Protein AF-A0A180FIT1-F1 (afdb_monomer)

Radius of gyration: 17.1 Å; Cα contacts (8 Å, |Δi|>4): 61; chains: 1; bounding box: 34×12×47 Å

Structure (mmCIF, N/CA/C/O backbone):
data_AF-A0A180FIT1-F1
#
_entry.id   AF-A0A180FIT1-F1
#
loop_
_atom_site.group_PDB
_atom_site.id
_atom_site.type_symbol
_atom_site.label_atom_id
_atom_site.label_alt_id
_atom_site.label_comp_id
_atom_site.label_asym_id
_atom_site.label_entity_id
_atom_site.label_seq_id
_atom_site.pdbx_PDB_ins_code
_atom_site.Cartn_x
_atom_site.Cartn_y
_atom_site.Cartn_z
_atom_site.occupancy
_atom_site.B_iso_or_equiv
_atom_site.auth_seq_id
_atom_site.auth_comp_id
_atom_site.auth_asym_id
_atom_site.auth_atom_id
_atom_site.pdbx_PDB_model_num
ATOM 1 N N . MET A 1 1 ? -3.199 1.241 -6.763 1.00 84.31 1 MET A N 1
ATOM 2 C CA . MET A 1 1 ? -2.296 0.546 -7.707 1.00 84.31 1 MET A CA 1
ATOM 3 C C . MET A 1 1 ? -0.863 0.988 -7.443 1.00 84.31 1 MET A C 1
ATOM 5 O O . MET A 1 1 ? -0.679 2.131 -7.046 1.00 84.31 1 MET A O 1
ATOM 9 N N . TYR A 1 2 ? 0.116 0.104 -7.638 1.00 88.62 2 TYR A N 1
ATOM 10 C CA . TYR A 1 2 ? 1.549 0.369 -7.477 1.00 88.62 2 TYR A CA 1
ATOM 11 C C . TYR A 1 2 ? 2.277 0.176 -8.820 1.00 88.62 2 TYR A C 1
ATOM 13 O O . TYR A 1 2 ? 2.000 -0.819 -9.497 1.00 88.62 2 TYR A O 1
ATOM 21 N N . PRO A 1 3 ? 3.154 1.106 -9.242 1.00 90.38 3 PRO A N 1
ATOM 22 C CA . PRO A 1 3 ? 3.856 1.003 -10.516 1.00 90.38 3 PRO A CA 1
ATOM 23 C C . PRO A 1 3 ? 5.021 0.008 -10.439 1.00 90.38 3 PRO A C 1
ATOM 25 O O . PRO A 1 3 ? 5.818 0.034 -9.504 1.00 90.38 3 PRO A O 1
ATOM 28 N N . VAL A 1 4 ? 5.152 -0.837 -11.459 1.00 86.69 4 VAL A N 1
ATOM 29 C CA . VAL A 1 4 ? 6.258 -1.787 -11.620 1.00 86.69 4 VAL A CA 1
ATOM 30 C C . VAL A 1 4 ? 6.863 -1.605 -13.004 1.00 86.69 4 VAL A C 1
ATOM 32 O O . VAL A 1 4 ? 6.164 -1.645 -14.019 1.00 86.69 4 VAL A O 1
ATOM 35 N N . THR A 1 5 ? 8.174 -1.400 -13.042 1.00 86.25 5 THR A N 1
ATOM 36 C CA . THR A 1 5 ? 8.961 -1.310 -14.272 1.00 86.25 5 THR A CA 1
ATOM 37 C C . THR A 1 5 ? 9.793 -2.577 -14.441 1.00 86.25 5 THR A C 1
ATOM 39 O O . THR A 1 5 ? 10.144 -3.247 -13.471 1.00 86.25 5 THR A O 1
ATOM 42 N N . THR A 1 6 ? 10.083 -2.942 -15.689 1.00 79.56 6 THR A N 1
ATOM 43 C CA . THR A 1 6 ? 10.900 -4.121 -16.008 1.00 79.56 6 THR A CA 1
ATOM 44 C C . THR A 1 6 ? 12.125 -3.694 -16.802 1.00 79.56 6 THR A C 1
ATOM 46 O O . THR A 1 6 ? 12.049 -2.781 -17.625 1.00 79.56 6 THR A O 1
ATOM 49 N N . ALA A 1 7 ? 13.257 -4.366 -16.582 1.00 80.69 7 ALA A N 1
ATOM 50 C CA . ALA A 1 7 ? 14.492 -4.090 -17.319 1.00 80.69 7 ALA A CA 1
ATOM 51 C C . ALA A 1 7 ? 14.367 -4.405 -18.823 1.00 80.69 7 ALA A C 1
ATOM 53 O O . ALA A 1 7 ? 15.100 -3.858 -19.639 1.00 80.69 7 ALA A O 1
ATOM 54 N N . THR A 1 8 ? 13.422 -5.273 -19.192 1.00 82.25 8 THR A N 1
ATOM 55 C CA . THR A 1 8 ? 13.189 -5.734 -20.565 1.00 82.25 8 THR A CA 1
ATOM 56 C C . THR A 1 8 ? 12.234 -4.841 -21.363 1.00 82.25 8 THR A C 1
ATOM 58 O O . THR A 1 8 ? 12.162 -4.983 -22.581 1.00 82.25 8 THR A O 1
ATOM 61 N N . ALA A 1 9 ? 11.524 -3.905 -20.719 1.00 83.44 9 ALA A N 1
ATOM 62 C CA . ALA A 1 9 ? 10.623 -2.956 -21.378 1.00 83.44 9 ALA A CA 1
ATOM 63 C C . ALA A 1 9 ? 10.828 -1.518 -20.851 1.00 83.44 9 ALA A C 1
ATOM 65 O O . ALA A 1 9 ? 9.950 -0.970 -20.173 1.00 83.44 9 ALA A O 1
ATOM 66 N N . PRO A 1 10 ? 11.980 -0.889 -21.1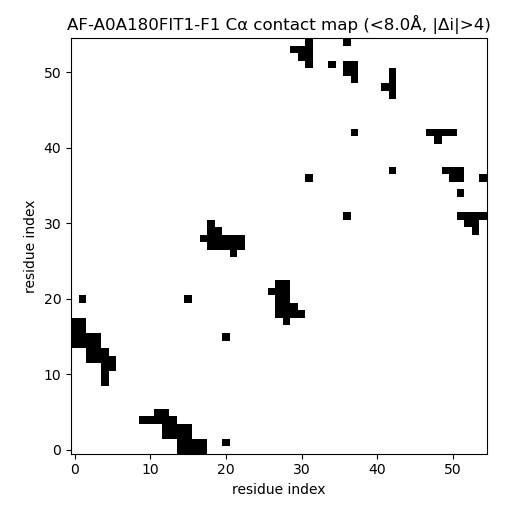52 1.00 81.75 10 PRO A N 1
ATOM 67 C CA . PRO A 1 10 ? 12.267 0.476 -20.724 1.00 81.75 10 PRO A CA 1
ATOM 68 C C . PRO A 1 10 ? 11.194 1.455 -21.227 1.00 81.75 10 PRO A C 1
ATOM 70 O O . PRO A 1 10 ? 10.729 1.370 -22.362 1.00 81.75 10 PRO A O 1
ATOM 73 N N . GLY A 1 11 ? 10.775 2.378 -20.357 1.00 82.50 11 GLY A N 1
ATOM 74 C CA . GLY A 1 11 ? 9.738 3.374 -20.655 1.00 82.50 11 GLY A CA 1
ATOM 75 C C . GLY A 1 11 ? 8.292 2.888 -20.488 1.00 82.50 11 GLY A C 1
ATOM 76 O O . GLY A 1 11 ? 7.373 3.687 -20.653 1.00 82.50 11 GLY A O 1
ATOM 77 N N . LYS A 1 12 ? 8.063 1.617 -20.127 1.00 82.25 12 LYS A N 1
ATOM 78 C CA . LYS A 1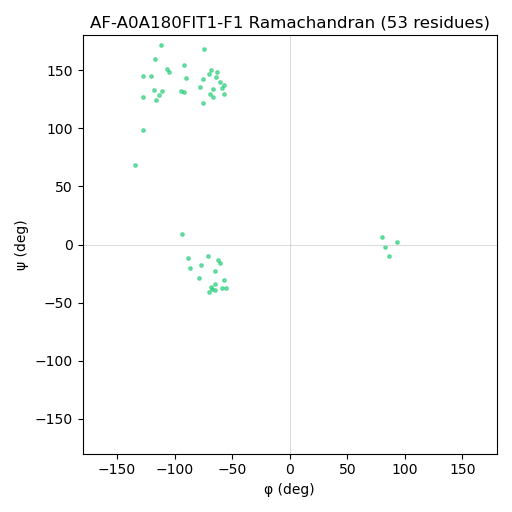 12 ? 6.725 1.087 -19.823 1.00 82.25 12 LYS A CA 1
ATOM 79 C C . LYS A 1 12 ? 6.593 0.761 -18.335 1.00 82.25 12 LYS A C 1
ATOM 81 O O . LYS A 1 12 ? 7.443 0.084 -17.761 1.00 82.25 12 LYS A O 1
ATOM 86 N N . ALA A 1 13 ? 5.500 1.220 -17.729 1.00 86.06 13 ALA A N 1
ATOM 87 C CA . ALA A 1 13 ? 5.121 0.877 -16.363 1.00 86.06 13 ALA A CA 1
ATOM 88 C C . ALA A 1 13 ? 3.835 0.045 -16.383 1.00 86.06 13 ALA A C 1
ATOM 90 O O . ALA A 1 13 ? 2.842 0.439 -16.998 1.00 86.06 13 ALA A O 1
ATOM 91 N N . ALA A 1 14 ? 3.861 -1.101 -15.710 1.00 88.31 14 ALA A N 1
ATOM 92 C CA . ALA A 1 14 ? 2.663 -1.859 -15.381 1.00 88.31 14 ALA A CA 1
ATOM 93 C C . ALA A 1 14 ? 2.162 -1.433 -13.998 1.00 88.31 14 ALA A C 1
ATOM 95 O O . ALA A 1 14 ? 2.938 -0.974 -13.162 1.00 88.31 14 ALA A O 1
ATOM 96 N N . PHE A 1 15 ? 0.869 -1.602 -13.742 1.00 88.00 15 PHE A N 1
ATOM 97 C CA . PHE A 1 15 ? 0.276 -1.290 -12.449 1.00 88.00 15 PHE A CA 1
ATOM 98 C C . PHE A 1 15 ? -0.271 -2.559 -11.815 1.00 88.00 15 PHE A C 1
ATOM 100 O O . PHE A 1 15 ? -1.098 -3.250 -12.406 1.00 88.00 15 PHE A O 1
ATOM 107 N N . VAL A 1 16 ? 0.184 -2.843 -10.600 1.00 88.62 16 VAL A N 1
ATOM 108 C CA . VAL A 1 16 ? -0.273 -3.984 -9.799 1.00 88.62 16 VAL A CA 1
ATOM 109 C C . VAL A 1 16 ? -1.063 -3.502 -8.587 1.00 88.62 16 VAL A C 1
ATOM 111 O O . VAL A 1 16 ? -1.131 -2.301 -8.294 1.00 88.62 16 VAL A O 1
ATOM 114 N N . ASN A 1 17 ? -1.688 -4.431 -7.868 1.00 89.25 17 ASN A N 1
ATOM 115 C CA . ASN A 1 17 ? -2.296 -4.108 -6.584 1.00 89.25 17 ASN A CA 1
ATOM 116 C C . ASN A 1 17 ? -1.233 -3.601 -5.611 1.00 89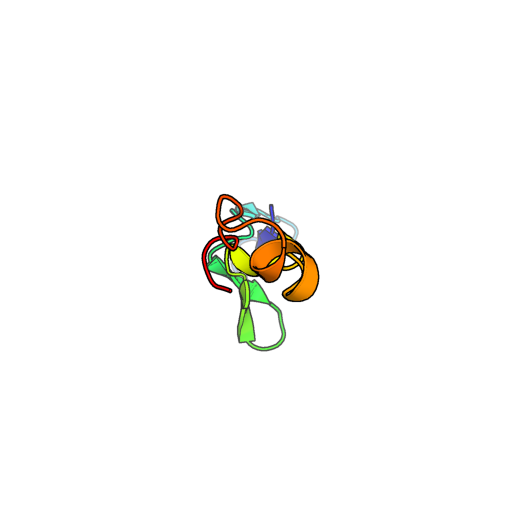.25 17 ASN A C 1
ATOM 118 O O . ASN A 1 17 ? -0.109 -4.087 -5.585 1.00 89.25 17 ASN A O 1
ATOM 122 N N . VAL A 1 18 ? -1.597 -2.580 -4.831 1.00 88.19 18 VAL A N 1
ATOM 123 C CA . VAL A 1 18 ? -0.666 -2.007 -3.853 1.00 88.19 18 VAL A CA 1
ATOM 124 C C . VAL A 1 18 ? -0.389 -3.007 -2.737 1.00 88.19 18 VAL A C 1
ATOM 126 O O . VAL A 1 18 ? 0.752 -3.150 -2.332 1.00 88.19 18 VAL A O 1
ATOM 129 N N . ILE A 1 19 ? -1.405 -3.756 -2.303 1.00 89.56 19 ILE A N 1
ATOM 130 C CA . ILE A 1 19 ? -1.252 -4.833 -1.326 1.00 89.56 19 ILE A CA 1
ATOM 131 C C . ILE A 1 19 ? -0.417 -5.959 -1.933 1.00 89.56 19 ILE A C 1
ATOM 133 O O . ILE A 1 19 ? -0.721 -6.439 -3.024 1.00 89.56 19 ILE A O 1
ATOM 137 N N . GLY A 1 20 ? 0.640 -6.355 -1.225 1.00 86.25 20 GLY A N 1
ATOM 138 C CA . GLY A 1 20 ? 1.627 -7.324 -1.698 1.00 86.25 20 GLY A CA 1
ATOM 139 C C . GLY A 1 20 ? 2.766 -6.720 -2.527 1.00 86.25 20 GLY A C 1
ATOM 140 O O . GLY A 1 20 ? 3.752 -7.411 -2.770 1.00 86.25 20 GLY A O 1
ATOM 141 N N . ALA A 1 21 ? 2.693 -5.444 -2.924 1.00 89.38 21 ALA A N 1
ATOM 142 C CA . ALA A 1 21 ? 3.808 -4.781 -3.595 1.00 89.38 21 ALA A CA 1
ATOM 143 C C . ALA A 1 21 ? 4.920 -4.415 -2.598 1.00 89.38 21 ALA A C 1
ATOM 145 O O . ALA A 1 21 ? 4.647 -3.995 -1.469 1.00 89.38 21 ALA A O 1
ATOM 146 N N . ALA A 1 22 ? 6.176 -4.544 -3.033 1.00 90.88 22 ALA A N 1
ATOM 147 C CA . ALA A 1 22 ? 7.343 -4.116 -2.273 1.00 90.88 22 ALA A CA 1
ATOM 148 C C . ALA A 1 22 ? 7.721 -2.672 -2.629 1.00 90.88 22 ALA A C 1
ATOM 150 O O . ALA A 1 22 ? 7.831 -2.317 -3.806 1.00 90.88 22 ALA A O 1
ATOM 151 N N . ASN A 1 23 ? 7.932 -1.844 -1.610 1.00 86.81 23 ASN A N 1
ATOM 152 C CA . ASN A 1 23 ? 8.460 -0.498 -1.781 1.00 86.81 23 ASN A CA 1
ATOM 153 C C . ASN A 1 23 ? 9.977 -0.534 -2.090 1.00 86.81 23 ASN A C 1
ATOM 155 O O . ASN A 1 23 ? 10.621 -1.573 -1.912 1.00 86.81 23 ASN A O 1
ATOM 159 N N . PRO A 1 24 ? 10.587 0.589 -2.515 1.00 86.56 24 PRO A N 1
ATOM 160 C CA . PRO A 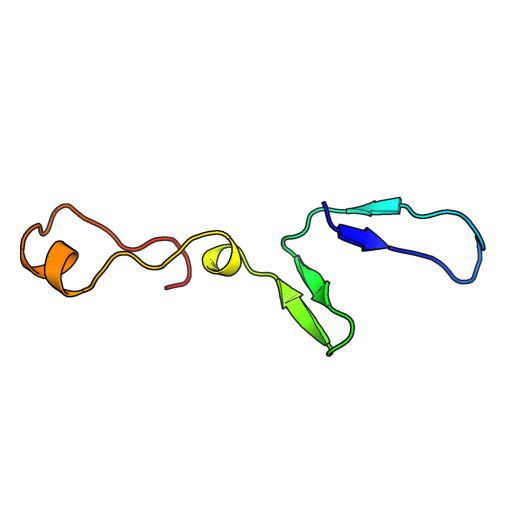1 24 ? 12.025 0.649 -2.805 1.00 86.56 24 PRO A CA 1
ATOM 161 C C . PRO A 1 24 ? 12.935 0.339 -1.605 1.00 86.56 24 PRO A C 1
ATOM 163 O O . PRO A 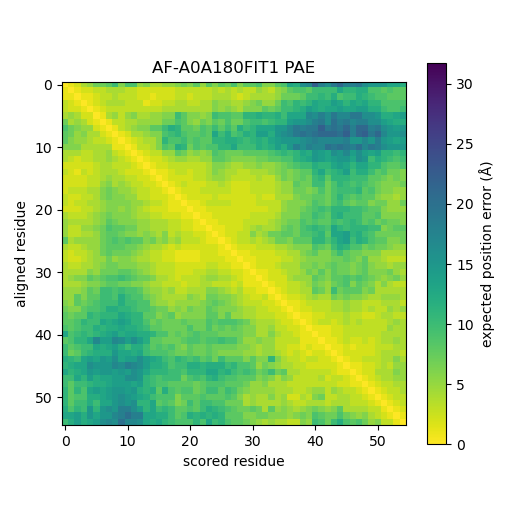1 24 ? 14.114 0.056 -1.787 1.00 86.56 24 PRO A O 1
ATOM 166 N N . TRP A 1 25 ? 12.392 0.375 -0.386 1.00 87.81 25 TRP A N 1
ATOM 167 C CA . TRP A 1 25 ? 13.084 0.033 0.858 1.00 87.81 25 TRP A CA 1
ATOM 168 C C . TRP A 1 25 ? 12.891 -1.438 1.271 1.00 87.81 25 TRP A C 1
ATOM 170 O O . TRP A 1 25 ? 13.269 -1.820 2.376 1.00 87.81 25 TRP A O 1
ATOM 180 N N . GLY A 1 26 ? 12.301 -2.275 0.410 1.00 86.38 26 GLY A N 1
ATOM 181 C CA . GLY A 1 26 ? 12.135 -3.714 0.634 1.00 86.38 26 GLY A CA 1
ATOM 182 C C . GLY A 1 26 ? 10.971 -4.104 1.550 1.00 86.38 26 GLY A C 1
ATOM 183 O O . GLY A 1 26 ? 10.823 -5.280 1.876 1.00 86.38 26 GLY A O 1
ATOM 184 N N . GLN A 1 27 ? 10.121 -3.162 1.965 1.00 90.56 27 GLN A N 1
ATOM 185 C CA . GLN A 1 27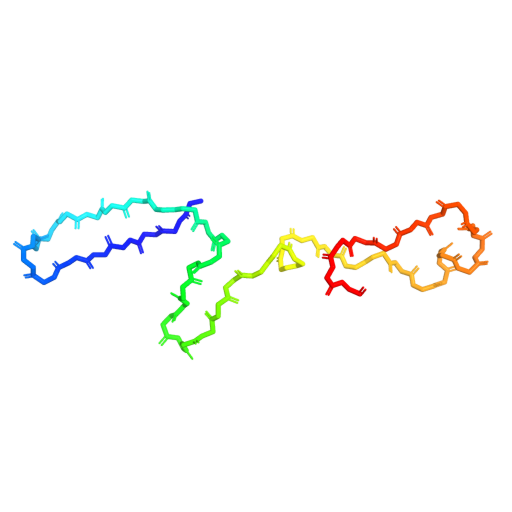 ? 8.943 -3.467 2.783 1.00 90.56 27 GLN A CA 1
ATOM 186 C C . GLN A 1 27 ? 7.726 -3.754 1.906 1.00 90.56 27 GLN A C 1
ATOM 188 O O . GLN A 1 27 ? 7.511 -3.099 0.889 1.00 90.56 27 GLN A O 1
ATOM 193 N N . THR A 1 28 ? 6.891 -4.702 2.332 1.00 92.56 28 THR A N 1
ATOM 194 C CA . THR A 1 28 ? 5.662 -5.076 1.619 1.00 92.56 28 THR A CA 1
ATOM 195 C C . THR A 1 28 ? 4.457 -4.322 2.173 1.00 92.56 28 THR A C 1
ATOM 197 O O . THR A 1 28 ? 4.238 -4.289 3.388 1.00 92.56 28 THR A O 1
ATOM 200 N N . PHE A 1 29 ? 3.643 -3.738 1.297 1.00 89.81 29 PHE A N 1
ATOM 201 C CA . PHE A 1 29 ? 2.372 -3.141 1.697 1.00 89.81 29 PHE A CA 1
ATOM 202 C C . PHE A 1 29 ? 1.367 -4.225 2.115 1.00 89.81 29 PHE A C 1
ATOM 204 O O . PHE A 1 29 ? 1.130 -5.186 1.386 1.00 89.81 29 PHE A O 1
ATOM 211 N N . GLN A 1 30 ? 0.756 -4.045 3.284 1.00 88.06 30 GLN A N 1
ATOM 212 C CA . GLN A 1 30 ? -0.252 -4.929 3.869 1.00 88.06 30 GLN A CA 1
ATOM 213 C C . GLN A 1 30 ? -1.575 -4.172 3.997 1.00 88.06 30 GLN A C 1
ATOM 215 O O . GLN A 1 30 ? -1.577 -2.942 4.012 1.00 88.06 30 GLN A O 1
ATOM 220 N N . GLU A 1 31 ? -2.693 -4.887 4.116 1.00 86.12 31 GLU A N 1
ATOM 221 C CA . GLU A 1 31 ? -4.036 -4.286 4.191 1.00 86.12 31 GLU A CA 1
ATOM 222 C C . GLU A 1 31 ? -4.162 -3.260 5.319 1.00 86.12 31 GLU A C 1
ATOM 224 O O . GLU A 1 31 ? -4.720 -2.183 5.117 1.00 86.12 31 GLU A O 1
ATOM 229 N N . LYS A 1 32 ? -3.525 -3.531 6.464 1.00 84.25 32 LYS A N 1
ATOM 230 C CA . LYS A 1 32 ? -3.466 -2.600 7.592 1.00 84.25 32 LYS A CA 1
ATOM 231 C C . LYS A 1 32 ? -2.873 -1.239 7.225 1.00 84.25 32 LYS A C 1
ATOM 233 O O . LYS A 1 32 ? -3.287 -0.240 7.776 1.00 84.25 32 LYS A O 1
ATOM 238 N N . HIS A 1 33 ? -1.951 -1.154 6.262 1.00 85.50 33 HIS A N 1
ATOM 239 C CA . HIS A 1 33 ? -1.343 0.128 5.879 1.00 85.50 33 HIS A CA 1
ATOM 240 C C . HIS A 1 33 ? -2.312 1.060 5.132 1.00 85.50 33 HIS A C 1
ATOM 242 O O . HIS A 1 33 ? -1.966 2.215 4.894 1.00 85.50 33 HIS A O 1
ATOM 248 N N . LEU A 1 34 ? -3.492 0.578 4.723 1.00 85.69 34 LEU A N 1
ATOM 249 C CA . LEU A 1 34 ? -4.480 1.385 4.002 1.00 85.69 34 LEU A CA 1
ATOM 250 C C . LEU A 1 34 ? -5.414 2.169 4.921 1.00 85.69 34 LEU A C 1
ATOM 252 O O . LEU A 1 34 ? -6.054 3.116 4.465 1.00 85.69 34 LEU A O 1
ATOM 256 N N . LEU A 1 35 ? -5.535 1.760 6.181 1.00 84.75 35 LEU A N 1
ATOM 257 C CA . LEU A 1 35 ? -6.519 2.294 7.112 1.00 84.75 35 LEU A CA 1
ATOM 258 C C . LEU A 1 35 ? -5.819 2.736 8.383 1.00 84.75 35 LEU A C 1
ATOM 260 O O . LEU A 1 35 ? -4.892 2.086 8.835 1.00 84.75 35 LEU A O 1
ATOM 264 N N . TRP A 1 36 ? -6.291 3.810 9.004 1.00 84.44 36 TRP A N 1
ATO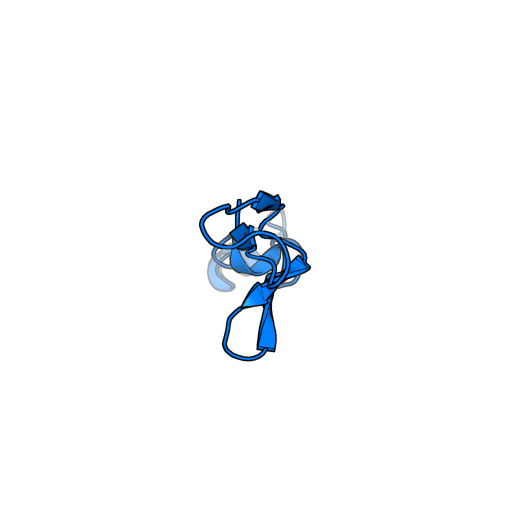M 265 C CA . TRP A 1 36 ? -5.847 4.131 10.355 1.00 84.44 36 TRP A CA 1
ATOM 266 C C . TRP A 1 36 ? -6.413 3.108 11.355 1.00 84.44 36 TRP A C 1
ATOM 268 O O . TRP A 1 36 ? -7.530 2.612 11.154 1.00 84.44 36 TRP A O 1
ATOM 278 N N . PRO A 1 37 ? -5.677 2.781 12.432 1.00 85.69 37 PRO A N 1
ATOM 279 C CA . PRO A 1 37 ? -6.198 1.914 13.478 1.00 85.69 37 PRO A CA 1
ATOM 280 C C . PRO A 1 37 ? -7.384 2.578 14.179 1.00 85.69 37 PRO A C 1
ATOM 282 O O . PRO A 1 37 ? -7.386 3.789 14.420 1.00 85.69 37 PRO A O 1
ATOM 285 N N . VAL A 1 38 ? -8.374 1.773 14.566 1.00 85.69 38 VAL A N 1
ATOM 286 C CA . VAL A 1 38 ? -9.441 2.240 15.457 1.00 85.69 38 VAL A CA 1
ATOM 287 C C . VAL A 1 38 ? -8.827 2.538 16.826 1.00 85.69 38 VAL A C 1
ATOM 289 O O . VAL A 1 38 ? -8.033 1.749 17.342 1.00 85.69 38 VAL A O 1
ATOM 292 N N . SER A 1 39 ? -9.179 3.687 17.408 1.00 87.69 39 SER A N 1
ATOM 293 C CA . SER A 1 39 ? -8.669 4.115 18.714 1.00 87.69 39 SER A CA 1
ATOM 294 C C . SER A 1 39 ? -9.009 3.106 19.815 1.00 87.69 39 SER A C 1
ATOM 296 O O . SER A 1 39 ? -10.158 2.678 19.947 1.00 87.69 39 SER A O 1
ATOM 298 N N . ALA A 1 40 ? -8.023 2.779 20.656 1.00 84.94 40 ALA A N 1
ATOM 299 C CA . ALA A 1 40 ? -8.197 1.875 21.792 1.00 84.94 40 ALA A CA 1
ATOM 300 C C . ALA A 1 40 ? -9.263 2.372 22.782 1.00 84.94 40 ALA A C 1
ATOM 302 O O . ALA A 1 40 ? -10.046 1.574 23.292 1.00 84.94 40 ALA A O 1
ATOM 303 N N . ASN A 1 41 ? -9.341 3.689 22.998 1.00 89.81 41 ASN A N 1
ATOM 304 C CA . ASN A 1 41 ? -10.326 4.293 23.897 1.00 89.81 41 ASN A CA 1
ATOM 305 C C . ASN A 1 41 ? -11.755 4.084 23.382 1.00 89.81 41 ASN A C 1
ATOM 307 O O . ASN A 1 41 ? -12.660 3.791 24.158 1.00 89.81 41 ASN A O 1
ATOM 311 N N . GLU A 1 42 ? -11.959 4.191 22.068 1.00 85.00 42 GLU A N 1
ATOM 312 C CA . GLU A 1 42 ? -13.275 3.986 21.461 1.00 85.00 42 GLU A CA 1
ATOM 313 C C . GLU A 1 42 ? -13.686 2.510 21.515 1.00 85.00 42 GLU A C 1
ATOM 315 O O . GLU A 1 42 ? -14.822 2.206 21.874 1.00 85.00 42 GLU A O 1
ATOM 320 N N . MET A 1 43 ? -12.754 1.582 21.266 1.00 88.81 43 MET A N 1
ATOM 321 C CA . MET A 1 43 ? -13.020 0.139 21.387 1.00 88.81 43 MET A CA 1
ATOM 322 C C . MET A 1 43 ? -13.318 -0.294 22.829 1.00 88.81 43 MET A C 1
ATOM 324 O O . MET A 1 43 ? -14.145 -1.174 23.047 1.00 88.81 43 MET A O 1
ATOM 328 N N . GLN A 1 44 ? -12.691 0.334 23.829 1.00 86.31 44 GLN A N 1
ATOM 329 C CA . GLN A 1 44 ? -13.011 0.075 25.238 1.00 86.31 44 GLN A CA 1
ATOM 330 C C . GLN A 1 44 ? -14.408 0.577 25.622 1.00 86.31 44 GLN A C 1
ATOM 332 O O . GLN A 1 44 ? -15.095 -0.066 26.414 1.00 86.31 44 GLN A O 1
ATOM 337 N N . ARG A 1 45 ? -14.839 1.720 25.072 1.00 90.38 45 ARG A N 1
ATOM 338 C CA . ARG A 1 45 ? -16.158 2.313 25.360 1.00 90.38 45 ARG A CA 1
ATOM 339 C C . ARG A 1 45 ? -17.289 1.633 24.598 1.00 90.38 45 ARG A C 1
ATOM 341 O O . ARG A 1 45 ? -18.416 1.615 25.087 1.00 90.38 45 ARG A O 1
ATOM 348 N N . ASN A 1 46 ? -16.999 1.081 23.423 1.00 88.94 46 ASN A N 1
ATOM 349 C CA . ASN A 1 46 ? -17.954 0.325 22.631 1.00 88.94 46 ASN A CA 1
ATOM 350 C C . ASN A 1 46 ? -17.389 -1.057 22.244 1.00 88.94 46 ASN A C 1
ATOM 352 O O . ASN A 1 46 ? -16.709 -1.172 21.220 1.00 88.94 46 ASN A O 1
ATOM 356 N N . PRO A 1 47 ? -17.755 -2.121 22.985 1.00 87.19 47 PRO A N 1
ATOM 357 C CA . PRO A 1 47 ? -17.309 -3.488 22.712 1.00 87.19 47 PRO A CA 1
ATOM 358 C C . PRO A 1 47 ? -17.749 -4.043 21.348 1.00 87.19 47 PRO A C 1
ATOM 360 O O . PRO A 1 47 ? -17.250 -5.084 20.924 1.00 87.19 47 PRO A O 1
ATOM 363 N N . SER A 1 48 ? -18.698 -3.394 20.657 1.00 90.31 48 SER A N 1
ATOM 364 C CA . SER A 1 48 ? -19.100 -3.797 19.306 1.00 90.31 48 SER A CA 1
ATOM 365 C C . SER A 1 48 ? -18.095 -3.364 18.234 1.00 90.31 48 SER A C 1
ATOM 367 O O . SER A 1 48 ? -18.153 -3.875 17.114 1.00 90.31 48 SER A O 1
ATOM 369 N N . LEU A 1 49 ? -17.208 -2.408 18.538 1.00 85.94 49 LEU A N 1
ATOM 370 C CA . LEU A 1 49 ? -16.155 -1.979 17.624 1.00 85.94 49 LEU A CA 1
ATOM 371 C C . LEU A 1 49 ? -15.057 -3.040 17.590 1.00 85.94 49 LEU A C 1
ATOM 373 O O . LEU A 1 49 ? -14.455 -3.375 18.607 1.00 85.94 49 LEU A O 1
ATOM 377 N N . LYS A 1 50 ? -14.789 -3.557 16.392 1.00 85.56 50 LYS A N 1
ATOM 378 C CA . LYS A 1 50 ? -13.671 -4.462 16.132 1.00 85.56 50 LYS A CA 1
ATOM 379 C C . LYS A 1 50 ? -12.572 -3.709 15.403 1.00 85.56 50 LYS A C 1
ATOM 381 O O . LYS A 1 50 ? -12.848 -2.799 14.624 1.00 85.56 50 LYS A O 1
ATOM 386 N N . GLN A 1 51 ? -11.336 -4.112 15.656 1.00 83.44 51 GLN A N 1
ATOM 387 C CA . GLN A 1 51 ? -10.182 -3.557 14.973 1.00 83.44 51 GLN A CA 1
ATOM 388 C C . GLN A 1 51 ? -10.162 -3.969 13.485 1.00 83.44 51 GLN A C 1
ATOM 390 O O . GLN A 1 51 ? -10.652 -5.041 13.118 1.00 83.44 51 GLN A O 1
ATOM 395 N N . ASN A 1 52 ? -9.588 -3.111 12.636 1.00 82.50 52 ASN A N 1
ATOM 396 C CA . ASN A 1 52 ? -9.333 -3.399 11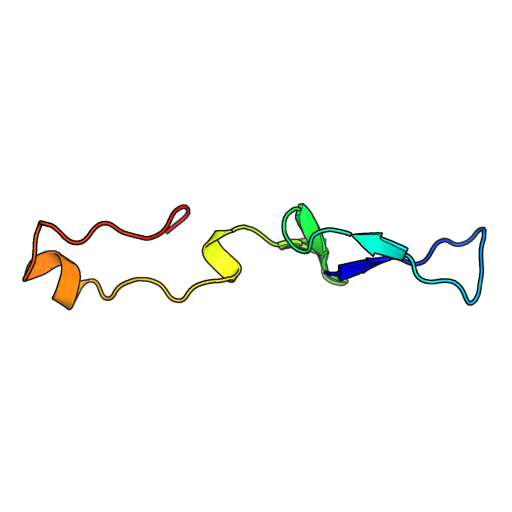.224 1.00 82.50 52 ASN A CA 1
ATOM 397 C C . ASN A 1 52 ? -8.341 -4.569 11.076 1.00 82.50 52 ASN A C 1
ATOM 399 O O . ASN A 1 52 ? -7.450 -4.743 11.906 1.00 82.50 52 ASN A O 1
ATOM 403 N N . GLN A 1 53 ? -8.466 -5.369 10.011 1.00 77.38 53 GLN A N 1
ATOM 404 C CA . GLN A 1 53 ? -7.593 -6.533 9.818 1.00 77.38 53 GLN A CA 1
ATOM 405 C C . GLN A 1 53 ? -6.105 -6.139 9.792 1.00 77.38 53 GLN A C 1
ATOM 407 O O . GLN A 1 53 ? -5.693 -5.246 9.052 1.00 77.38 53 GLN A O 1
ATOM 412 N N . GLY A 1 54 ? -5.300 -6.835 10.601 1.00 73.50 54 GLY A N 1
ATOM 413 C CA . GLY A 1 54 ? -3.847 -6.655 10.686 1.00 73.50 54 GLY A CA 1
ATOM 414 C C . GLY A 1 54 ? -3.348 -5.675 11.758 1.00 73.50 54 GLY A C 1
ATOM 415 O O . GLY A 1 54 ? -2.132 -5.480 11.842 1.00 73.50 54 GLY A O 1
ATOM 416 N N . TYR A 1 55 ? -4.241 -5.096 12.566 1.00 71.94 55 TYR A N 1
ATOM 417 C CA . TYR A 1 55 ? -3.926 -4.276 13.745 1.00 71.94 55 TYR A CA 1
ATOM 418 C C . TYR A 1 55 ? -4.176 -5.007 15.065 1.00 71.94 55 TYR A C 1
ATOM 420 O O . TYR A 1 55 ? -5.042 -5.910 15.089 1.00 71.94 55 TYR A O 1
#

Solvent-accessible surface area (backbone atoms only — not comparable to full-atom values): 3638 Å² total; per-residue (Å²): 112,35,83,46,72,49,94,91,43,79,97,49,71,48,73,43,62,42,63,74,35,65,47,99,85,73,48,64,39,50,74,39,78,78,52,82,79,68,56,68,71,57,36,72,74,35,79,87,56,74,71,55,71,86,110

Mean predicted aligned error: 6.62 Å

Secondary structure (DSSP, 8-state):
-EEEE-TTSTT-EEEE-STTPBPTTSPBP-GGGGSPPPPHHHHHH-TT--PPTT-

Nearest PDB structures (foldseek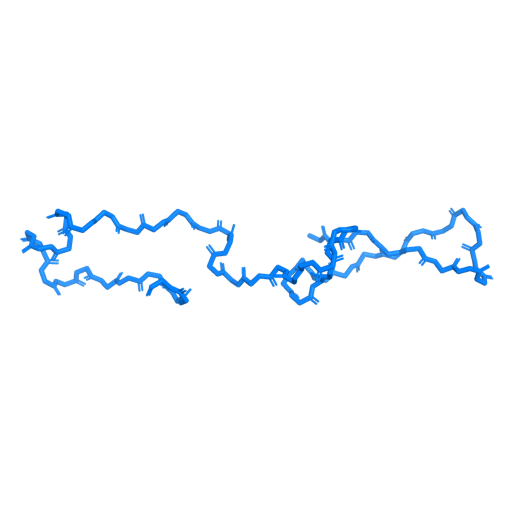):
  3otn-assembly1_A  TM=7.410E-01  e=5.268E-03  Parabacteroides distasonis ATCC 8503

Sequence (55 aa):
MYPVTTATAPGKAAFVNVIGAANPWGQTFQEKHLLWPVSANEMQRNPSLKQNQGY

pLDDT: mean 85.88, std 3.95, range [71.94, 92.56]

Foldseek 3Di:
DDWDDDPVDPPDTDDDDQAQDADPVRDGDHPCVVDDWDDPVVCVVPVVDDTDPPD